Protein AF-0000000086526490 (afdb_homodimer)

Solvent-accessible surface area (backbone atoms only — not comparable to full-atom values): 8678 Å² total; per-residue (Å²): 83,34,38,36,39,26,50,79,58,31,48,49,26,51,50,31,52,61,62,44,49,62,56,30,59,74,70,69,45,55,75,44,79,39,58,28,85,81,34,71,70,45,33,72,71,44,60,85,50,42,18,34,35,24,52,69,86,40,79,60,43,51,50,51,75,46,65,69,55,48,50,50,52,52,54,52,56,73,71,100,84,34,39,37,39,27,50,80,57,29,48,49,25,52,51,31,52,60,63,43,49,61,57,29,60,75,70,70,44,55,74,44,80,41,57,28,84,80,34,72,70,45,32,74,70,44,60,84,48,42,19,34,34,24,53,69,85,40,79,64,42,50,49,52,75,46,64,68,55,49,50,50,52,49,53,51,55,72,70,103

Structure (mmCIF, N/CA/C/O backbone):
data_AF-0000000086526490-model_v1
#
loop_
_entity.id
_entity.type
_entity.pdbx_description
1 polymer 'Glutaredoxin family protein'
#
loop_
_atom_site.group_PDB
_atom_site.id
_atom_site.type_symbol
_atom_site.label_atom_id
_atom_site.label_alt_id
_atom_site.label_comp_id
_atom_site.label_asym_id
_atom_site.label_entity_id
_atom_site.label_seq_id
_atom_site.pdbx_PDB_ins_code
_atom_site.Cartn_x
_atom_site.Cartn_y
_atom_site.Cartn_z
_atom_site.occupancy
_atom_site.B_iso_or_equiv
_atom_site.auth_seq_id
_atom_site.auth_comp_id
_atom_site.auth_asym_id
_atom_site.auth_atom_id
_atom_site.pdbx_PDB_model_num
ATOM 1 N N . MET A 1 1 ? -4.164 -23.688 -7.453 1 97.44 1 MET A N 1
ATOM 2 C CA . MET A 1 1 ? -4.758 -22.438 -7.922 1 97.44 1 MET A CA 1
ATOM 3 C C . MET A 1 1 ? -4.184 -21.25 -7.168 1 97.44 1 MET A C 1
ATOM 5 O O . MET A 1 1 ? -3.848 -21.359 -5.984 1 97.44 1 MET A O 1
ATOM 9 N N . PHE A 1 2 ? -4.102 -20.156 -7.863 1 98.81 2 PHE A N 1
ATOM 10 C CA . PHE A 1 2 ? -3.74 -18.906 -7.191 1 98.81 2 PHE A CA 1
ATOM 11 C C . PHE A 1 2 ? -4.977 -18.219 -6.633 1 98.81 2 PHE A C 1
ATOM 13 O O . PHE A 1 2 ? -6.031 -18.203 -7.277 1 98.81 2 PHE A O 1
ATOM 20 N N . THR A 1 3 ? -4.863 -17.656 -5.477 1 98.94 3 THR A N 1
ATOM 21 C CA . THR A 1 3 ? -5.773 -16.641 -4.953 1 98.94 3 THR A CA 1
ATOM 22 C C . THR A 1 3 ? -5.047 -15.32 -4.73 1 98.94 3 THR A C 1
ATOM 24 O O . THR A 1 3 ? -4.02 -15.281 -4.051 1 98.94 3 THR A O 1
ATOM 27 N N . LEU A 1 4 ? -5.484 -14.352 -5.414 1 98.88 4 LEU A N 1
ATOM 28 C CA . LEU A 1 4 ? -4.949 -13.008 -5.23 1 98.88 4 LEU A CA 1
ATOM 29 C C . LEU A 1 4 ? -5.949 -12.117 -4.504 1 98.88 4 LEU A C 1
ATOM 31 O O . LEU A 1 4 ? -6.984 -11.75 -5.066 1 98.88 4 LEU A O 1
ATOM 35 N N . TYR A 1 5 ? -5.695 -11.82 -3.25 1 98.88 5 TYR A N 1
ATOM 36 C CA . TYR A 1 5 ? -6.488 -10.852 -2.496 1 98.88 5 TYR A CA 1
ATOM 37 C C . TYR A 1 5 ? -6.047 -9.43 -2.803 1 98.88 5 TYR A C 1
ATOM 39 O O . TYR A 1 5 ? -4.867 -9.094 -2.672 1 98.88 5 TYR A O 1
ATOM 47 N N . GLY A 1 6 ? -6.898 -8.672 -3.264 1 98.38 6 GLY A N 1
ATOM 48 C CA . GLY A 1 6 ? -6.664 -7.27 -3.566 1 98.38 6 GLY A CA 1
ATOM 49 C C . GLY A 1 6 ? -7.887 -6.398 -3.354 1 98.38 6 GLY A C 1
ATOM 50 O O . GLY A 1 6 ? -8.828 -6.801 -2.668 1 98.38 6 GLY A O 1
ATOM 51 N N . ARG A 1 7 ? -7.793 -5.133 -3.818 1 96.19 7 ARG A N 1
ATOM 52 C CA . ARG A 1 7 ? -8.922 -4.211 -3.828 1 96.19 7 ARG A CA 1
ATOM 53 C C . ARG A 1 7 ? -8.852 -3.273 -5.031 1 96.19 7 ARG A C 1
ATOM 55 O O . ARG A 1 7 ? -7.867 -3.27 -5.766 1 96.19 7 ARG A O 1
ATOM 62 N N . GLY A 1 8 ? -9.984 -2.68 -5.207 1 92.31 8 GLY A N 1
ATOM 63 C CA . GLY A 1 8 ? -9.992 -1.67 -6.254 1 92.31 8 GLY A CA 1
ATOM 64 C C . GLY A 1 8 ? -9.195 -0.431 -5.891 1 92.31 8 GLY A C 1
ATOM 65 O O . GLY A 1 8 ? -8.883 -0.208 -4.719 1 92.31 8 GLY A O 1
ATOM 66 N N . TRP A 1 9 ? -8.805 0.318 -6.934 1 89.44 9 TRP A N 1
ATOM 67 C CA . TRP A 1 9 ? -8.141 1.598 -6.715 1 89.44 9 TRP A CA 1
ATOM 68 C C . TRP A 1 9 ? -6.859 1.414 -5.902 1 89.44 9 TRP A C 1
ATOM 70 O O . TRP A 1 9 ? -6.633 2.125 -4.918 1 89.44 9 TRP A O 1
ATOM 80 N N . CYS A 1 10 ? -6.223 0.381 -6.07 1 96.31 10 CYS A N 1
ATOM 81 C CA . CYS A 1 10 ? -4.949 0.045 -5.445 1 96.31 10 CYS A CA 1
ATOM 82 C C . CYS A 1 10 ? -3.898 -0.302 -6.492 1 96.31 10 CYS A C 1
ATOM 84 O O . CYS A 1 10 ? -3.951 -1.373 -7.102 1 96.31 10 CYS A O 1
ATOM 86 N N . HIS A 1 11 ? -2.938 0.456 -6.652 1 93.62 11 HIS A N 1
ATOM 87 C CA . HIS A 1 11 ? -1.961 0.311 -7.727 1 93.62 11 HIS A CA 1
ATOM 88 C C . HIS A 1 11 ? -1.095 -0.927 -7.523 1 93.62 11 HIS A C 1
ATOM 90 O O . HIS A 1 11 ? -0.776 -1.633 -8.484 1 93.62 11 HIS A O 1
ATOM 96 N N . LEU A 1 12 ? -0.751 -1.173 -6.301 1 96.25 12 LEU A N 1
ATOM 97 C CA . LEU A 1 12 ? 0.052 -2.359 -6.023 1 96.25 12 LEU A CA 1
ATOM 98 C C . LEU A 1 12 ? -0.713 -3.629 -6.379 1 96.25 12 LEU A C 1
ATOM 100 O O . LEU A 1 12 ? -0.129 -4.59 -6.887 1 96.25 12 LEU A O 1
ATOM 104 N N . CYS A 1 13 ? -1.982 -3.582 -6.082 1 97.94 13 CYS A N 1
ATOM 105 C CA . CYS A 1 13 ? -2.82 -4.723 -6.43 1 97.94 13 CYS A CA 1
ATOM 106 C C . CYS A 1 13 ? -2.885 -4.914 -7.941 1 97.94 13 CYS A C 1
ATOM 108 O O . CYS A 1 13 ? -2.764 -6.035 -8.438 1 97.94 13 CYS A O 1
ATOM 110 N N . ASP A 1 14 ? -3.053 -3.91 -8.664 1 96.75 14 ASP A N 1
ATOM 111 C CA . ASP A 1 14 ? -3.059 -3.98 -10.125 1 96.75 14 ASP A CA 1
ATOM 112 C C . ASP A 1 14 ? -1.707 -4.449 -10.656 1 96.75 14 ASP A C 1
ATOM 114 O O . ASP A 1 14 ? -1.646 -5.273 -11.57 1 96.75 14 ASP A O 1
ATOM 118 N N . ASP A 1 15 ? -0.705 -3.916 -10.094 1 96.69 15 ASP A N 1
ATOM 119 C CA . ASP A 1 15 ? 0.639 -4.301 -10.516 1 96.69 15 ASP A CA 1
ATOM 120 C C . ASP A 1 15 ? 0.86 -5.801 -10.344 1 96.69 15 ASP A C 1
ATOM 122 O O . ASP A 1 15 ? 1.397 -6.461 -11.234 1 96.69 15 ASP A O 1
ATOM 126 N N . MET A 1 16 ? 0.44 -6.293 -9.211 1 98.44 16 MET A N 1
ATOM 127 C CA . MET A 1 16 ? 0.651 -7.715 -8.961 1 98.44 16 MET A CA 1
ATOM 128 C C . MET A 1 16 ? -0.21 -8.57 -9.891 1 98.44 16 MET A C 1
ATOM 130 O O . MET A 1 16 ? 0.244 -9.594 -10.391 1 98.44 16 MET A O 1
ATOM 134 N N . ARG A 1 17 ? -1.435 -8.164 -10.039 1 98.44 17 ARG A N 1
ATOM 135 C CA . ARG A 1 17 ? -2.305 -8.875 -10.969 1 98.44 17 ARG A CA 1
ATOM 136 C C . ARG A 1 17 ? -1.661 -8.977 -12.352 1 98.44 17 ARG A C 1
ATOM 138 O O . ARG A 1 17 ? -1.626 -10.055 -12.945 1 98.44 17 ARG A O 1
ATOM 145 N N . ASP A 1 18 ? -1.147 -7.93 -12.805 1 98.38 18 ASP A N 1
ATOM 146 C CA . ASP A 1 18 ? -0.542 -7.875 -14.133 1 98.38 18 ASP A CA 1
ATOM 147 C C . ASP A 1 18 ? 0.712 -8.742 -14.195 1 98.38 18 ASP A C 1
ATOM 149 O O . ASP A 1 18 ? 0.959 -9.414 -15.203 1 98.38 18 ASP A O 1
ATOM 153 N N . ALA A 1 19 ? 1.509 -8.68 -13.172 1 98.75 19 ALA A N 1
ATOM 154 C CA . ALA A 1 19 ? 2.748 -9.445 -13.125 1 98.75 19 ALA A CA 1
ATOM 155 C C . ALA A 1 19 ? 2.459 -10.945 -13.047 1 98.75 19 ALA A C 1
ATOM 157 O O . ALA A 1 19 ? 3.213 -11.758 -13.586 1 98.75 19 ALA A O 1
ATOM 158 N N . LEU A 1 20 ? 1.404 -11.266 -12.359 1 98.81 20 LEU A N 1
ATOM 159 C CA . LEU A 1 20 ? 1.049 -12.664 -12.117 1 98.81 20 LEU A CA 1
ATOM 160 C C . LEU A 1 20 ? 0.513 -13.312 -13.391 1 98.81 20 LEU A C 1
ATOM 162 O O . LEU A 1 20 ? 0.719 -14.508 -13.617 1 98.81 20 LEU A O 1
ATOM 166 N N . ALA A 1 21 ? -0.163 -12.602 -14.234 1 98.69 21 ALA A N 1
ATOM 167 C CA . ALA A 1 21 ? -0.932 -13.109 -15.367 1 98.69 21 ALA A CA 1
ATOM 168 C C . ALA A 1 21 ? -0.055 -13.938 -16.297 1 98.69 21 ALA A C 1
ATOM 170 O O . ALA A 1 21 ? -0.374 -15.094 -16.594 1 98.69 21 ALA A O 1
ATOM 171 N N . PRO A 1 22 ? 1.095 -13.43 -16.719 1 98.44 22 PRO A N 1
ATOM 172 C CA . PRO A 1 22 ? 1.91 -14.227 -17.641 1 98.44 22 PRO A CA 1
ATOM 173 C C . PRO A 1 22 ? 2.492 -15.477 -16.984 1 98.44 22 PRO A C 1
ATOM 175 O O . PRO A 1 22 ? 2.66 -16.5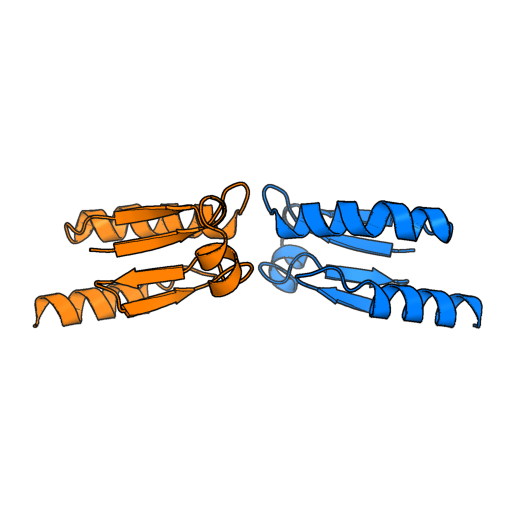 -17.641 1 98.44 22 PRO A O 1
ATOM 178 N N . VAL A 1 23 ? 2.865 -15.43 -15.695 1 98.56 23 VAL A N 1
ATOM 179 C CA . VAL A 1 23 ? 3.42 -16.578 -14.969 1 98.56 23 VAL A CA 1
ATOM 180 C C . VAL A 1 23 ? 2.354 -17.656 -14.82 1 98.56 23 VAL A C 1
ATOM 182 O O . VAL A 1 23 ? 2.617 -18.828 -15.062 1 98.56 23 VAL A O 1
ATOM 185 N N . ALA A 1 24 ? 1.141 -17.234 -14.422 1 98.5 24 ALA A N 1
ATOM 186 C CA . ALA A 1 24 ? 0.027 -18.172 -14.289 1 98.5 24 ALA A CA 1
ATOM 187 C C . ALA A 1 24 ? -0.265 -18.875 -15.617 1 98.5 24 ALA A C 1
ATOM 189 O O . ALA A 1 24 ? -0.509 -20.078 -15.648 1 98.5 24 ALA A O 1
ATOM 190 N N . ALA A 1 25 ? -0.214 -18.156 -16.6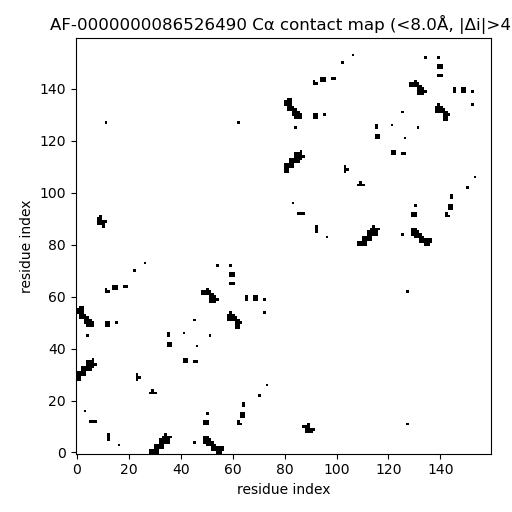88 1 98.12 25 ALA A N 1
ATOM 191 C CA . ALA A 1 25 ? -0.451 -18.703 -18.016 1 98.12 25 ALA A CA 1
ATOM 192 C C . ALA A 1 25 ? 0.635 -19.703 -18.391 1 98.12 25 ALA A C 1
ATOM 194 O O . ALA A 1 25 ? 0.339 -20.781 -18.922 1 98.12 25 ALA A O 1
ATOM 195 N N . GLU A 1 26 ? 1.833 -19.297 -18.109 1 97.38 26 GLU A N 1
ATOM 196 C CA . GLU A 1 26 ? 2.98 -20.141 -18.438 1 97.38 26 GLU A CA 1
ATOM 197 C C . GLU A 1 26 ? 2.867 -21.5 -17.766 1 97.38 26 GLU A C 1
ATOM 199 O O . GLU A 1 26 ? 3.186 -22.531 -18.375 1 97.38 26 GLU A O 1
ATOM 204 N N . PHE A 1 27 ? 2.334 -21.531 -16.562 1 97.38 27 PHE A N 1
ATOM 205 C CA . PHE A 1 27 ? 2.312 -22.766 -15.797 1 97.38 27 PHE A CA 1
ATOM 206 C C . PHE A 1 27 ? 0.926 -23.391 -15.82 1 97.38 27 PHE A C 1
ATOM 208 O O . PHE A 1 27 ? 0.713 -24.469 -15.242 1 97.38 27 PHE A O 1
ATOM 215 N N . GLY A 1 28 ? 0.004 -22.719 -16.438 1 97.44 28 GLY A N 1
ATOM 216 C CA . GLY A 1 28 ? -1.342 -23.25 -16.562 1 97.44 28 GLY A CA 1
ATOM 217 C C . GLY A 1 28 ? -2.1 -23.281 -15.25 1 97.44 28 GLY A C 1
ATOM 218 O O . GLY A 1 28 ? -2.848 -24.219 -14.969 1 97.44 28 GLY A O 1
ATOM 219 N N . VAL A 1 29 ? -1.864 -22.344 -14.445 1 98.19 29 VAL A N 1
ATOM 220 C CA . VAL A 1 29 ? -2.521 -22.281 -13.148 1 98.19 29 VAL A CA 1
ATOM 221 C C . VAL A 1 29 ? -3.594 -21.188 -13.164 1 98.19 29 VAL A C 1
ATOM 223 O O . VAL A 1 29 ? -3.346 -20.062 -13.617 1 98.19 29 VAL A O 1
ATOM 226 N N . ALA A 1 30 ? -4.789 -21.516 -12.719 1 98.38 30 ALA A N 1
ATOM 227 C CA . ALA A 1 30 ? -5.875 -20.547 -12.648 1 98.38 30 ALA A CA 1
ATOM 228 C C . ALA A 1 30 ? -5.617 -19.516 -11.562 1 98.38 30 ALA A C 1
ATOM 230 O O . ALA A 1 30 ? -4.934 -19.797 -10.57 1 98.38 30 ALA A O 1
ATOM 231 N N . VAL A 1 31 ? -6.172 -18.344 -11.773 1 98.75 31 VAL A N 1
ATOM 232 C CA . VAL A 1 31 ? -6.07 -17.266 -10.805 1 98.75 31 VAL A CA 1
ATOM 233 C C . VAL A 1 31 ? -7.465 -16.844 -10.359 1 98.75 31 VAL A C 1
ATOM 235 O O . VAL A 1 31 ? -8.32 -16.531 -11.188 1 98.75 31 VAL A O 1
ATOM 238 N N . ASP A 1 32 ? -7.711 -16.828 -9.102 1 98.69 32 ASP A N 1
ATOM 239 C CA . ASP A 1 32 ? -8.922 -16.281 -8.508 1 98.69 32 ASP A CA 1
ATOM 240 C C . ASP A 1 32 ? -8.625 -14.938 -7.824 1 98.69 32 ASP A C 1
ATOM 242 O O . ASP A 1 32 ? -7.891 -14.891 -6.836 1 98.69 32 ASP A O 1
ATOM 246 N N . TYR A 1 33 ? -9.188 -13.883 -8.398 1 98.44 33 TYR A N 1
ATOM 247 C CA . TYR A 1 33 ? -9.055 -12.57 -7.773 1 98.44 33 TYR A CA 1
ATOM 248 C C . TYR A 1 33 ? -10.188 -12.312 -6.789 1 98.44 33 TYR A C 1
ATOM 250 O O . TYR A 1 33 ? -11.359 -12.461 -7.129 1 98.44 33 TYR A O 1
ATOM 258 N N . VAL A 1 34 ? -9.836 -11.898 -5.617 1 98.62 34 VAL A N 1
ATOM 259 C CA . VAL A 1 34 ? -10.812 -11.648 -4.562 1 98.62 34 VAL A CA 1
ATOM 260 C C . VAL A 1 34 ? -10.703 -10.203 -4.09 1 98.62 34 VAL A C 1
ATOM 262 O O . VAL A 1 34 ? -9.648 -9.781 -3.607 1 98.62 34 VAL A O 1
ATOM 265 N N . ASP A 1 35 ? -11.812 -9.523 -4.25 1 98.56 35 ASP A N 1
ATOM 266 C CA . ASP A 1 35 ? -11.898 -8.172 -3.699 1 98.56 35 ASP A CA 1
ATOM 267 C C . ASP A 1 35 ? -12.211 -8.211 -2.205 1 98.56 35 ASP A C 1
ATOM 269 O O . ASP A 1 35 ? -13.32 -8.57 -1.804 1 98.56 35 ASP A O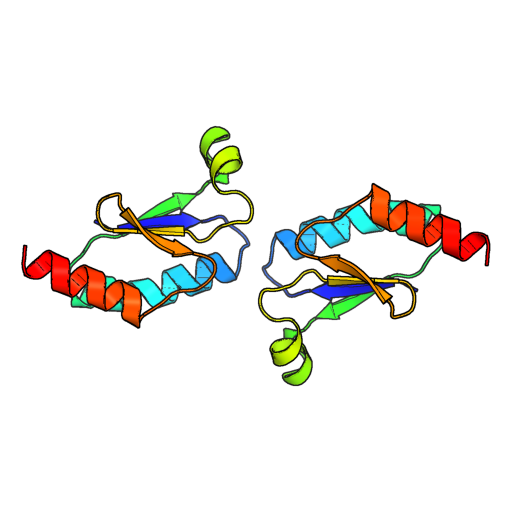 1
ATOM 273 N N . ILE A 1 36 ? -11.266 -7.684 -1.45 1 98.38 36 ILE A N 1
ATOM 274 C CA . ILE A 1 36 ? -11.445 -7.84 -0.01 1 98.38 36 ILE A CA 1
ATOM 275 C C . ILE A 1 36 ? -12.539 -6.902 0.479 1 98.38 36 ILE A C 1
ATOM 277 O O . ILE A 1 36 ? -13.125 -7.121 1.542 1 98.38 36 ILE A O 1
ATOM 281 N N . ASP A 1 37 ? -12.883 -5.922 -0.238 1 97.31 37 ASP A N 1
ATOM 282 C CA . ASP A 1 37 ? -13.875 -4.945 0.208 1 97.31 37 ASP A CA 1
ATOM 283 C C . ASP A 1 37 ? -15.281 -5.535 0.167 1 97.31 37 ASP A C 1
ATOM 285 O O . ASP A 1 37 ? -16.219 -4.961 0.729 1 97.31 37 ASP A O 1
ATOM 289 N N . ALA A 1 38 ? -15.383 -6.68 -0.463 1 97.62 38 ALA A N 1
ATOM 290 C CA . ALA A 1 38 ? -16.688 -7.332 -0.567 1 97.62 38 ALA A CA 1
ATOM 291 C C . ALA A 1 38 ? -17 -8.117 0.702 1 97.62 38 ALA A C 1
ATOM 293 O O . ALA A 1 38 ? -18.109 -8.633 0.853 1 97.62 38 ALA A O 1
ATOM 294 N N . ASP A 1 39 ? -16.094 -8.219 1.584 1 97.94 39 ASP A N 1
ATOM 295 C CA . ASP A 1 39 ? -16.234 -9.016 2.797 1 97.94 39 ASP A CA 1
ATOM 296 C C . ASP A 1 39 ? -15.508 -8.375 3.973 1 97.94 39 ASP A C 1
ATOM 298 O O . ASP A 1 39 ? -14.273 -8.32 3.99 1 97.94 39 ASP A O 1
ATOM 302 N N . GLU A 1 40 ? -16.25 -8.016 5.027 1 97.75 40 GLU A N 1
ATOM 303 C CA . GLU A 1 40 ? -15.688 -7.332 6.188 1 97.75 40 GLU A CA 1
ATOM 304 C C . GLU A 1 40 ? -14.617 -8.188 6.867 1 97.75 40 GLU A C 1
ATOM 306 O O . GLU A 1 40 ? -13.648 -7.664 7.406 1 97.75 40 GLU A O 1
ATOM 311 N N . ALA A 1 41 ? -14.773 -9.453 6.871 1 98.38 41 ALA A N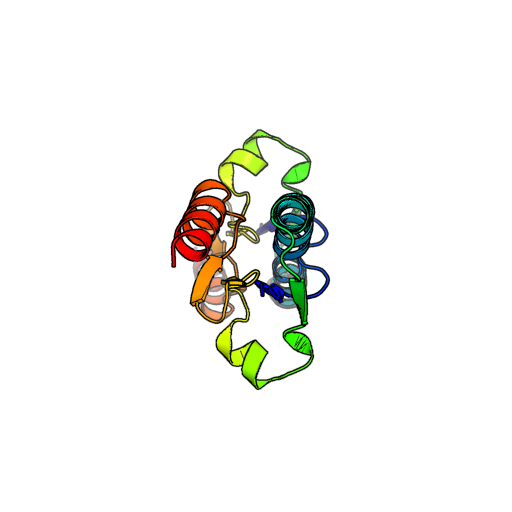 1
ATOM 312 C CA . ALA A 1 41 ? -13.797 -10.352 7.48 1 98.38 41 ALA A CA 1
ATOM 313 C C . ALA A 1 41 ? -12.469 -10.328 6.723 1 98.38 41 ALA A C 1
ATOM 315 O O . ALA A 1 41 ? -11.398 -10.422 7.324 1 98.38 41 ALA A O 1
ATOM 316 N N . LEU A 1 42 ? -12.555 -10.234 5.402 1 98.25 42 LEU A N 1
ATOM 317 C CA . LEU A 1 42 ? -11.344 -10.141 4.594 1 98.25 42 LEU A CA 1
ATOM 318 C C . LEU A 1 42 ? -10.648 -8.797 4.793 1 98.25 42 LEU A C 1
ATOM 320 O O . LEU A 1 42 ? -9.422 -8.727 4.82 1 98.25 42 LEU A O 1
ATOM 324 N N . VAL A 1 43 ? -11.492 -7.754 4.902 1 97.12 43 VAL A N 1
ATOM 325 C CA . VAL A 1 43 ? -10.938 -6.441 5.203 1 97.12 43 VAL A CA 1
ATOM 326 C C . VAL A 1 43 ? -10.172 -6.492 6.527 1 97.12 43 VAL A C 1
ATOM 328 O O . VAL A 1 43 ? -9.039 -6.023 6.613 1 97.12 43 VAL A O 1
ATOM 331 N N . ALA A 1 44 ? -10.75 -7.051 7.535 1 97.44 44 ALA A N 1
ATOM 332 C CA . ALA A 1 44 ? -10.125 -7.164 8.844 1 97.44 44 ALA A CA 1
ATOM 333 C C . ALA A 1 44 ? -8.828 -7.965 8.766 1 97.44 44 ALA A C 1
ATOM 335 O O . ALA A 1 44 ? -7.859 -7.66 9.469 1 97.44 44 ALA A O 1
ATOM 336 N N . ARG A 1 45 ? -8.797 -8.914 7.91 1 97.44 45 ARG A N 1
ATOM 337 C CA . ARG A 1 45 ? -7.668 -9.836 7.828 1 97.44 45 ARG A CA 1
ATOM 338 C C . ARG A 1 45 ? -6.512 -9.227 7.047 1 97.44 45 ARG A C 1
ATOM 340 O O . ARG A 1 45 ? -5.352 -9.344 7.449 1 97.44 45 ARG A O 1
ATOM 347 N N . TYR A 1 46 ? -6.785 -8.539 5.887 1 97.5 46 TYR A N 1
ATOM 348 C CA . TYR A 1 46 ? -5.703 -8.18 4.98 1 97.5 46 TYR A CA 1
ATOM 349 C C . TYR A 1 46 ? -5.488 -6.672 4.957 1 97.5 46 TYR A C 1
ATOM 351 O O . TYR A 1 46 ? -4.352 -6.199 5.023 1 97.5 46 TYR A O 1
ATOM 359 N N . ASP A 1 47 ? -6.617 -5.867 4.754 1 93.38 47 ASP A N 1
ATOM 360 C CA . ASP A 1 47 ? -6.648 -4.41 4.75 1 93.38 47 ASP A CA 1
ATOM 361 C C . ASP A 1 47 ? -5.445 -3.834 4.004 1 93.38 47 ASP A C 1
ATOM 363 O O . ASP A 1 47 ? -5.375 -3.91 2.777 1 93.38 47 ASP A O 1
ATOM 367 N N . GLU A 1 48 ? -4.422 -3.342 4.645 1 91.44 48 GLU A N 1
ATOM 368 C CA . GLU A 1 48 ? -3.326 -2.615 4.008 1 91.44 48 GLU A CA 1
ATOM 369 C C . GLU A 1 48 ? -2.256 -3.57 3.488 1 91.44 48 GLU A C 1
ATOM 371 O O . GLU A 1 48 ? -1.364 -3.166 2.74 1 91.44 48 GLU A O 1
ATOM 376 N N . ASP A 1 49 ? -2.488 -4.816 3.818 1 95.19 49 ASP A N 1
ATOM 377 C CA . ASP A 1 49 ? -1.462 -5.789 3.453 1 95.19 49 ASP A CA 1
ATOM 378 C C . ASP A 1 49 ? -1.584 -6.191 1.985 1 95.19 49 ASP A C 1
ATOM 380 O O . ASP A 1 49 ? -0.688 -6.836 1.437 1 95.19 49 ASP A O 1
ATOM 384 N N . VAL A 1 50 ? -2.674 -5.812 1.385 1 97.06 50 VAL A N 1
ATOM 385 C CA . VAL A 1 50 ? -2.877 -6.215 -0.003 1 97.06 50 VAL A CA 1
ATOM 386 C C . VAL A 1 50 ? -1.86 -5.508 -0.899 1 97.06 50 VAL A C 1
ATOM 388 O O . VAL A 1 50 ? -1.378 -4.422 -0.567 1 97.06 50 VAL A O 1
ATOM 391 N N . PRO A 1 51 ? -1.627 -6.152 -2.029 1 98.31 51 PRO A N 1
ATOM 392 C CA . PRO A 1 51 ? -2.096 -7.457 -2.5 1 98.31 51 PRO A CA 1
ATOM 393 C C . PRO A 1 51 ? -1.438 -8.625 -1.762 1 98.31 51 PRO A C 1
ATOM 395 O O . PRO A 1 51 ? -0.284 -8.516 -1.34 1 98.31 51 PRO A O 1
ATOM 398 N N . VAL A 1 52 ? -2.15 -9.742 -1.584 1 98.88 52 VAL A N 1
ATOM 399 C CA . VAL A 1 52 ? -1.656 -10.984 -1.012 1 98.88 52 VAL A CA 1
ATOM 400 C C . VAL A 1 52 ? -1.88 -12.133 -1.998 1 98.88 52 VAL A C 1
ATOM 402 O O . VAL A 1 52 ? -2.992 -12.32 -2.496 1 98.88 52 VAL A O 1
ATOM 405 N N . LEU A 1 53 ? -0.869 -12.844 -2.283 1 98.94 53 LEU A N 1
ATOM 406 C CA . LEU A 1 53 ? -0.945 -13.93 -3.25 1 98.94 53 LEU A CA 1
ATOM 407 C C . LEU A 1 53 ? -0.762 -15.281 -2.566 1 98.94 53 LEU A C 1
ATOM 409 O O . LEU A 1 53 ? 0.219 -15.484 -1.848 1 98.94 53 LEU A O 1
ATOM 413 N N . LEU A 1 54 ? -1.646 -16.141 -2.758 1 98.88 54 LEU A N 1
ATOM 414 C CA . LEU A 1 54 ? -1.554 -17.516 -2.291 1 98.88 54 LEU A CA 1
ATOM 415 C C . LEU A 1 54 ? -1.435 -18.484 -3.467 1 98.88 54 LEU A C 1
ATOM 417 O O . LEU A 1 54 ? -1.972 -18.219 -4.547 1 98.88 54 LEU A O 1
ATOM 421 N N . LEU A 1 55 ? -0.75 -19.531 -3.273 1 98.81 55 LEU A N 1
ATOM 422 C CA . LEU A 1 55 ? -0.762 -20.703 -4.137 1 98.81 55 LEU A CA 1
ATOM 423 C C . LEU A 1 55 ? -1.266 -21.938 -3.377 1 98.81 55 LEU A C 1
ATOM 425 O O . LEU A 1 55 ? -0.655 -22.344 -2.391 1 98.81 55 LEU A O 1
ATOM 429 N N . ASP A 1 56 ? -2.42 -22.375 -3.754 1 98.19 56 ASP A N 1
ATOM 430 C CA . ASP A 1 56 ? -3.049 -23.531 -3.1 1 98.19 56 ASP A CA 1
ATOM 431 C C . ASP A 1 56 ? -3.221 -23.281 -1.604 1 98.19 56 ASP A C 1
ATOM 433 O O . ASP A 1 56 ? -2.902 -24.141 -0.784 1 98.19 56 ASP A O 1
ATOM 437 N N . GLY A 1 57 ? -3.578 -22.141 -1.297 1 98.19 57 GLY A N 1
ATOM 438 C CA . GLY A 1 57 ? -3.947 -21.812 0.071 1 98.19 57 GLY A CA 1
ATOM 439 C C . GLY A 1 57 ? -2.781 -21.297 0.899 1 98.19 57 GLY A C 1
ATOM 440 O O . GLY A 1 57 ? -2.973 -20.797 2.01 1 98.19 57 GLY A O 1
ATOM 441 N N . ALA A 1 58 ? -1.494 -21.375 0.375 1 98.06 58 ALA A N 1
ATOM 442 C CA . ALA A 1 58 ? -0.305 -20.906 1.089 1 98.06 58 ALA A CA 1
ATOM 443 C C . ALA A 1 58 ? 0.177 -19.562 0.546 1 98.06 58 ALA A C 1
ATOM 445 O O . ALA A 1 58 ? 0.323 -19.406 -0.667 1 98.06 58 ALA A O 1
ATOM 446 N N . GLU A 1 59 ? 0.421 -18.672 1.447 1 98.75 59 GLU A N 1
ATOM 447 C CA . GLU A 1 59 ? 0.904 -17.359 1.022 1 98.75 59 GLU A CA 1
ATOM 448 C C . GLU A 1 59 ? 2.283 -17.469 0.376 1 98.75 59 GLU A C 1
ATOM 450 O O . GLU A 1 59 ? 3.172 -18.141 0.903 1 98.75 59 GLU A O 1
ATOM 455 N N . VAL A 1 60 ? 2.428 -16.734 -0.756 1 98.75 60 VAL A N 1
ATOM 456 C CA . VAL A 1 60 ? 3.695 -16.766 -1.479 1 98.75 60 VAL A CA 1
ATOM 457 C C . VAL A 1 60 ? 4.375 -15.406 -1.397 1 98.75 60 VAL A C 1
ATOM 459 O O . VAL A 1 60 ? 5.598 -15.32 -1.237 1 98.75 60 VAL A O 1
ATOM 462 N N . CYS A 1 61 ? 3.625 -14.32 -1.561 1 98.56 61 CYS A N 1
ATOM 463 C CA . CYS A 1 61 ? 4.156 -12.969 -1.413 1 98.56 61 CYS A CA 1
ATOM 464 C C . CYS A 1 61 ? 3.039 -11.977 -1.11 1 98.56 61 CYS A C 1
ATOM 466 O O . CYS A 1 61 ? 1.858 -12.305 -1.227 1 98.56 61 CYS A O 1
ATOM 468 N N . ARG A 1 62 ? 3.383 -10.797 -0.686 1 97.62 62 ARG A N 1
ATOM 469 C CA . ARG A 1 62 ? 2.469 -9.695 -0.392 1 97.62 62 ARG A CA 1
ATOM 470 C C . ARG A 1 62 ? 3.117 -8.352 -0.688 1 97.62 62 ARG A C 1
ATOM 472 O O . ARG A 1 62 ? 4.344 -8.25 -0.786 1 97.62 62 ARG A O 1
ATOM 479 N N . HIS A 1 63 ? 2.326 -7.27 -0.94 1 96 63 HIS A N 1
ATOM 480 C CA . HIS A 1 63 ? 2.691 -5.898 -1.282 1 96 63 HIS A CA 1
ATOM 481 C C . HIS A 1 63 ? 3.27 -5.816 -2.691 1 96 63 HIS A C 1
ATOM 483 O O . HIS A 1 63 ? 2.785 -5.047 -3.521 1 96 63 HIS A O 1
ATOM 489 N N . ARG A 1 64 ? 4.242 -6.699 -2.939 1 96.62 64 ARG A N 1
ATOM 490 C CA . ARG A 1 64 ? 4.887 -6.723 -4.25 1 96.62 64 ARG A CA 1
ATOM 491 C C . ARG A 1 64 ? 5.023 -8.148 -4.77 1 96.62 64 ARG A C 1
ATOM 493 O O . ARG A 1 64 ? 5.297 -9.07 -3.996 1 96.62 64 ARG A O 1
ATOM 500 N N . PHE A 1 65 ? 4.836 -8.258 -6.105 1 98.38 65 PHE A N 1
ATOM 501 C CA . PHE A 1 65 ? 5.023 -9.547 -6.758 1 98.38 65 PHE A CA 1
ATOM 502 C C . PHE A 1 65 ? 6.477 -10 -6.656 1 98.38 65 PHE A C 1
ATOM 504 O O . PHE A 1 65 ? 7.391 -9.258 -7.035 1 98.38 65 PHE A O 1
ATOM 511 N N . ASP A 1 66 ? 6.66 -11.172 -6.09 1 98.62 66 ASP A N 1
ATOM 512 C CA . ASP A 1 66 ? 7.988 -11.773 -6 1 98.62 66 ASP A CA 1
ATOM 513 C C . ASP A 1 66 ? 8.141 -12.914 -7 1 98.62 66 ASP A C 1
ATOM 515 O O . ASP A 1 66 ? 7.867 -14.078 -6.676 1 98.62 66 ASP A O 1
ATOM 519 N N . ASP A 1 67 ? 8.672 -12.57 -8.078 1 98.38 67 ASP A N 1
ATOM 520 C CA . ASP A 1 67 ? 8.742 -13.523 -9.188 1 98.38 67 ASP A CA 1
ATOM 521 C C . ASP A 1 67 ? 9.508 -14.773 -8.789 1 98.38 67 ASP A C 1
ATOM 523 O O . ASP A 1 67 ? 9.062 -15.898 -9.047 1 98.38 67 ASP A O 1
ATOM 527 N N . ALA A 1 68 ? 10.648 -14.617 -8.18 1 98.25 68 ALA A N 1
ATOM 528 C CA . ALA A 1 68 ? 11.484 -15.75 -7.785 1 98.25 68 ALA A CA 1
ATOM 529 C C . ALA A 1 68 ? 10.742 -16.672 -6.824 1 98.25 68 ALA A C 1
ATOM 531 O O . ALA A 1 68 ? 10.727 -17.891 -7.004 1 98.25 68 ALA A O 1
ATOM 532 N N . ARG A 1 69 ? 10.133 -16.125 -5.801 1 98.44 69 ARG A N 1
ATOM 533 C CA . ARG A 1 69 ? 9.406 -16.906 -4.809 1 98.44 69 ARG A CA 1
ATOM 534 C C . ARG A 1 69 ? 8.234 -17.641 -5.445 1 98.44 69 ARG A C 1
ATOM 536 O O . ARG A 1 69 ? 7.977 -18.812 -5.125 1 98.44 69 ARG A O 1
ATOM 543 N N . VAL A 1 70 ? 7.531 -17 -6.34 1 98.69 70 VAL A N 1
ATOM 544 C CA . VAL A 1 70 ? 6.371 -17.578 -7 1 98.69 70 VAL A CA 1
ATOM 545 C C . VAL A 1 70 ? 6.809 -18.75 -7.879 1 98.69 70 VAL A C 1
ATOM 547 O O . VAL A 1 70 ? 6.234 -19.844 -7.809 1 98.69 70 VAL A O 1
ATOM 550 N N . ARG A 1 71 ? 7.867 -18.531 -8.594 1 97.94 71 ARG A N 1
ATOM 551 C CA . ARG A 1 71 ? 8.336 -19.578 -9.492 1 97.94 71 ARG A CA 1
ATOM 552 C C . ARG A 1 71 ? 8.906 -20.766 -8.703 1 97.94 71 ARG A C 1
ATOM 554 O O . ARG A 1 71 ? 8.719 -21.922 -9.086 1 97.94 71 ARG A O 1
ATOM 561 N N . ASP A 1 72 ? 9.523 -20.469 -7.637 1 97.94 72 ASP A N 1
ATOM 562 C CA . ASP A 1 72 ? 10 -21.547 -6.766 1 97.94 72 ASP A CA 1
ATOM 563 C C . ASP A 1 72 ? 8.844 -22.375 -6.23 1 97.94 72 ASP A C 1
ATOM 565 O O . ASP A 1 72 ? 8.914 -23.609 -6.211 1 97.94 72 ASP A O 1
ATOM 569 N N . ALA A 1 73 ? 7.836 -21.719 -5.793 1 98.12 73 ALA A N 1
ATOM 570 C CA . ALA A 1 73 ? 6.652 -22.406 -5.281 1 98.12 73 ALA A CA 1
ATOM 571 C C . ALA A 1 73 ? 6.012 -23.266 -6.367 1 98.12 73 ALA A C 1
ATOM 573 O O . ALA A 1 73 ? 5.578 -24.391 -6.098 1 98.12 73 ALA A O 1
ATOM 574 N N . LEU A 1 74 ? 5.965 -22.766 -7.566 1 97.81 74 LEU A N 1
ATOM 575 C CA . LEU A 1 74 ? 5.375 -23.5 -8.688 1 97.81 74 LEU A CA 1
ATOM 576 C C . LEU A 1 74 ? 6.211 -24.734 -9.031 1 97.81 74 LEU A C 1
ATOM 578 O O . LEU A 1 74 ? 5.66 -25.797 -9.32 1 97.81 74 LEU A O 1
ATOM 582 N N . THR A 1 75 ? 7.52 -24.484 -9 1 96.12 75 THR A N 1
ATOM 583 C CA . THR A 1 75 ? 8.422 -25.594 -9.297 1 96.12 75 THR A CA 1
ATOM 584 C C . THR A 1 75 ? 8.297 -26.688 -8.234 1 96.12 75 THR A C 1
ATOM 586 O O . THR A 1 75 ? 8.25 -27.875 -8.57 1 96.12 75 THR A O 1
ATOM 589 N N . ALA A 1 76 ? 8.211 -26.281 -7.012 1 95.5 76 ALA A N 1
ATOM 590 C CA . ALA A 1 76 ? 8.016 -27.234 -5.922 1 95.5 76 ALA A CA 1
ATOM 591 C C . ALA A 1 76 ? 6.684 -27.953 -6.055 1 95.5 76 ALA A C 1
ATOM 593 O O . ALA A 1 76 ? 6.586 -29.141 -5.754 1 95.5 76 ALA A O 1
ATOM 594 N N . ARG A 1 77 ? 5.715 -27.281 -6.492 1 90.56 77 ARG A N 1
ATOM 595 C CA . ARG A 1 77 ? 4.379 -27.844 -6.691 1 90.56 77 ARG A CA 1
ATOM 596 C C . ARG A 1 77 ? 4.391 -28.906 -7.781 1 90.56 77 ARG A C 1
ATOM 598 O O . ARG A 1 77 ? 3.721 -29.938 -7.652 1 90.56 77 ARG A O 1
ATOM 605 N N . ARG A 1 78 ? 5.137 -28.656 -8.797 1 87 78 ARG A N 1
ATOM 606 C CA . ARG A 1 78 ? 5.227 -29.594 -9.914 1 87 78 ARG A CA 1
ATOM 607 C C . ARG A 1 78 ? 5.953 -30.875 -9.492 1 87 78 ARG A C 1
ATOM 609 O O . ARG A 1 78 ? 5.652 -31.953 -9.992 1 87 78 ARG A O 1
ATOM 616 N N . ARG A 1 79 ? 6.777 -30.656 -8.508 1 86.88 79 ARG A N 1
ATOM 617 C CA . ARG A 1 79 ? 7.566 -31.797 -8.055 1 86.88 79 ARG A CA 1
ATOM 618 C C . ARG A 1 79 ? 6.766 -32.656 -7.086 1 86.88 79 ARG A C 1
ATOM 620 O O . ARG A 1 79 ? 7.082 -33.844 -6.891 1 86.88 79 ARG A O 1
ATOM 627 N N . ALA A 1 80 ? 5.871 -32.062 -6.504 1 83.38 80 ALA A N 1
ATOM 628 C CA . ALA A 1 80 ? 5.055 -32.781 -5.539 1 83.38 80 ALA A CA 1
ATOM 629 C C . ALA A 1 80 ? 3.951 -33.562 -6.234 1 83.38 80 ALA A C 1
ATOM 631 O O . ALA A 1 80 ? 3.639 -34.688 -5.836 1 83.38 80 ALA A O 1
ATOM 632 N N . MET B 1 1 ? 3.955 23.922 7.023 1 97.44 1 MET B N 1
ATOM 633 C CA . MET B 1 1 ? 3.176 23.391 5.91 1 97.44 1 MET B CA 1
ATOM 634 C C . MET B 1 1 ? 3.23 21.859 5.891 1 97.44 1 MET B C 1
ATOM 636 O O . MET B 1 1 ? 4.238 21.266 6.277 1 97.44 1 MET B O 1
ATOM 640 N N . PHE B 1 2 ? 2.162 21.281 5.426 1 98.81 2 PHE B N 1
ATOM 641 C CA . PHE B 1 2 ? 2.172 19.844 5.191 1 98.81 2 PHE B CA 1
ATOM 642 C C . PHE B 1 2 ? 2.684 19.531 3.791 1 98.81 2 PHE B C 1
ATOM 644 O O . PHE B 1 2 ? 2.363 20.234 2.834 1 98.81 2 PHE B O 1
ATOM 651 N N . THR B 1 3 ? 3.455 18.5 3.672 1 98.94 3 THR B N 1
ATOM 652 C CA . THR B 1 3 ? 3.729 17.828 2.412 1 98.94 3 THR B CA 1
ATOM 653 C C . THR B 1 3 ? 3.223 16.391 2.453 1 98.94 3 THR B C 1
ATOM 655 O O . THR B 1 3 ? 3.562 15.625 3.365 1 98.94 3 THR B O 1
ATOM 658 N N . LEU B 1 4 ? 2.322 16.109 1.594 1 98.88 4 LEU B N 1
ATOM 659 C CA . LEU B 1 4 ? 1.819 14.742 1.455 1 98.88 4 LEU B CA 1
ATOM 660 C C . LEU B 1 4 ? 2.344 14.102 0.176 1 98.88 4 LEU B C 1
ATOM 662 O O . LEU B 1 4 ? 1.945 14.484 -0.926 1 98.88 4 LEU B O 1
ATOM 666 N N . TYR B 1 5 ? 3.281 13.172 0.308 1 98.88 5 TYR B N 1
ATOM 667 C CA . TYR B 1 5 ? 3.748 12.375 -0.819 1 98.88 5 TYR B CA 1
ATOM 668 C C . TYR B 1 5 ? 2.797 11.211 -1.096 1 98.88 5 TYR B C 1
ATOM 670 O O . TYR B 1 5 ? 2.5 10.422 -0.2 1 98.88 5 TYR B O 1
ATOM 678 N N . GLY B 1 6 ? 2.283 11.18 -2.213 1 98.38 6 GLY B N 1
ATOM 679 C CA . GLY B 1 6 ? 1.395 10.117 -2.66 1 98.38 6 GLY B CA 1
ATOM 680 C C . GLY B 1 6 ? 1.529 9.805 -4.141 1 98.38 6 GLY B C 1
ATOM 681 O O . GLY B 1 6 ? 2.518 10.188 -4.77 1 98.38 6 GLY B O 1
ATOM 682 N N . ARG B 1 7 ? 0.577 8.969 -4.648 1 96.25 7 ARG B N 1
ATOM 683 C CA . ARG B 1 7 ? 0.478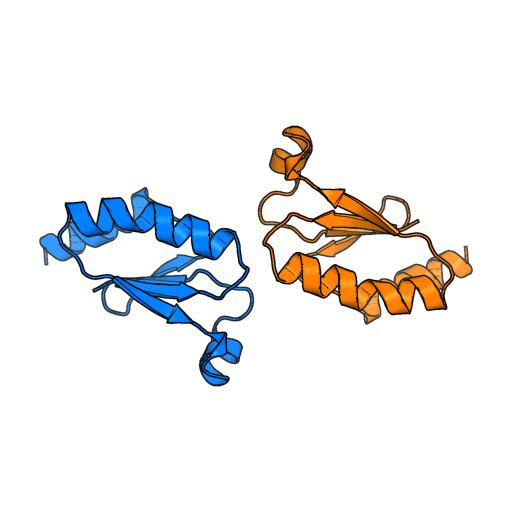 8.688 -6.074 1 96.25 7 ARG B CA 1
ATOM 684 C C . ARG B 1 7 ? -0.974 8.477 -6.492 1 96.25 7 ARG B C 1
ATOM 686 O O . ARG B 1 7 ? -1.867 8.422 -5.645 1 96.25 7 ARG B O 1
ATOM 693 N N . GLY B 1 8 ? -1.101 8.523 -7.781 1 92.25 8 GLY B N 1
ATOM 694 C CA . GLY B 1 8 ? -2.426 8.211 -8.289 1 92.25 8 GLY B CA 1
ATOM 695 C C . GLY B 1 8 ? -2.797 6.75 -8.133 1 92.25 8 GLY B C 1
ATOM 696 O O . GLY B 1 8 ? -1.927 5.902 -7.926 1 92.25 8 GLY B O 1
ATOM 697 N N . TRP B 1 9 ? -4.113 6.504 -8.156 1 89.56 9 TRP B N 1
ATOM 698 C CA . TRP B 1 9 ? -4.602 5.133 -8.148 1 89.56 9 TRP B CA 1
ATOM 699 C C . TRP B 1 9 ? -4.125 4.395 -6.902 1 89.56 9 TRP B C 1
ATOM 701 O O . TRP B 1 9 ? -3.623 3.27 -6.992 1 89.56 9 TRP B O 1
ATOM 711 N N . CYS B 1 10 ? -3.977 5.055 -5.871 1 96.25 10 CYS B N 1
ATOM 712 C CA . CYS B 1 10 ? -3.592 4.52 -4.57 1 96.25 10 CYS B CA 1
ATOM 713 C C . CYS B 1 10 ? -4.633 4.867 -3.512 1 96.25 10 CYS B C 1
ATOM 715 O O . CYS B 1 10 ? -4.727 6.016 -3.078 1 96.25 10 CYS B O 1
ATOM 717 N N . HIS B 1 11 ? -5.309 3.973 -3.012 1 93.56 11 HIS B N 1
ATOM 718 C CA . HIS B 1 11 ? -6.434 4.199 -2.109 1 93.56 11 HIS B CA 1
ATOM 719 C C . HIS B 1 11 ? -5.961 4.738 -0.765 1 93.56 11 HIS B C 1
ATOM 721 O O . HIS B 1 11 ? -6.598 5.621 -0.187 1 93.56 11 HIS B O 1
ATOM 727 N N . LEU B 1 12 ? -4.867 4.223 -0.316 1 96.25 12 LEU B N 1
ATOM 728 C CA . LEU B 1 12 ? -4.336 4.711 0.951 1 96.25 12 LEU B CA 1
ATOM 729 C C . LEU B 1 12 ? -3.957 6.184 0.848 1 96.25 12 LEU B C 1
ATOM 731 O O . LEU B 1 12 ? -4.16 6.949 1.793 1 96.25 12 LEU B O 1
ATOM 735 N N . CYS B 1 13 ? -3.406 6.512 -0.288 1 97.94 13 CYS B N 1
ATOM 736 C CA . CYS B 1 13 ? -3.055 7.91 -0.516 1 97.94 13 CYS B CA 1
ATOM 737 C C . CYS B 1 13 ? -4.301 8.789 -0.529 1 97.94 13 CYS B C 1
ATOM 739 O O . CYS B 1 13 ? -4.316 9.859 0.082 1 97.94 13 CYS B O 1
ATOM 741 N N . ASP B 1 14 ? -5.305 8.406 -1.161 1 96.75 14 ASP B N 1
ATOM 742 C CA . ASP B 1 14 ? -6.566 9.141 -1.177 1 96.75 14 ASP B CA 1
ATOM 743 C C . ASP B 1 14 ? -7.172 9.219 0.222 1 96.75 14 ASP B C 1
ATOM 745 O O . ASP B 1 14 ? -7.668 10.273 0.628 1 96.75 14 ASP B O 1
ATOM 749 N N . ASP B 1 15 ? -7.133 8.148 0.871 1 96.69 15 ASP B N 1
ATOM 750 C CA . ASP B 1 15 ? -7.676 8.109 2.227 1 96.69 15 ASP B CA 1
ATOM 751 C C . ASP B 1 15 ? -6.977 9.133 3.123 1 96.69 15 ASP B C 1
ATOM 753 O O . ASP B 1 15 ? -7.629 9.852 3.879 1 96.69 15 ASP B O 1
ATOM 757 N N . MET B 1 16 ? -5.68 9.164 3.012 1 98.44 16 MET B N 1
ATOM 758 C CA . MET B 1 16 ? -4.938 10.086 3.865 1 98.44 16 MET B CA 1
ATOM 759 C C . MET B 1 16 ? -5.211 11.531 3.465 1 98.44 16 MET B C 1
ATOM 761 O O . MET B 1 16 ? -5.355 12.398 4.328 1 98.44 16 MET B O 1
ATOM 765 N N . ARG B 1 17 ? -5.211 11.766 2.188 1 98.44 17 ARG B N 1
ATOM 766 C CA . ARG B 1 17 ? -5.543 13.102 1.718 1 98.44 17 ARG B CA 1
ATOM 767 C C . ARG B 1 17 ? -6.871 13.57 2.295 1 98.44 17 ARG B C 1
ATOM 769 O O . ARG B 1 17 ? -6.973 14.688 2.811 1 98.44 17 ARG B O 1
ATOM 776 N N . ASP B 1 18 ? -7.812 12.75 2.258 1 98.38 18 ASP B N 1
ATOM 777 C CA . ASP B 1 18 ? -9.156 13.086 2.729 1 98.38 18 ASP B CA 1
ATOM 778 C C . ASP B 1 18 ? -9.164 13.305 4.238 1 98.38 18 ASP B C 1
ATOM 780 O O . ASP B 1 18 ? -9.852 14.195 4.738 1 98.38 18 ASP B O 1
ATOM 784 N N . ALA B 1 19 ? -8.484 12.461 4.945 1 98.75 19 ALA B N 1
ATOM 785 C CA . ALA B 1 19 ? -8.422 12.555 6.402 1 98.75 19 ALA B CA 1
ATOM 786 C C . ALA B 1 19 ? -7.688 13.812 6.844 1 98.75 19 ALA B C 1
ATOM 788 O O . ALA B 1 19 ? -8.023 14.406 7.871 1 98.75 19 ALA B O 1
ATOM 789 N N . LEU B 1 20 ? -6.699 14.164 6.07 1 98.81 20 LEU B N 1
ATOM 790 C CA . LEU B 1 20 ? -5.848 15.305 6.41 1 98.81 20 LEU B CA 1
ATOM 791 C C . LEU B 1 20 ? -6.586 16.625 6.195 1 98.81 20 LEU B C 1
ATOM 793 O O . LEU B 1 20 ? -6.359 17.594 6.926 1 98.81 20 LEU B O 1
ATOM 797 N N . ALA B 1 21 ? -7.461 16.703 5.25 1 98.69 21 ALA B N 1
ATOM 798 C CA . ALA B 1 21 ? -8.078 17.938 4.77 1 98.69 21 ALA B CA 1
ATOM 799 C C . ALA B 1 21 ? -8.773 18.672 5.906 1 98.69 21 ALA B C 1
ATOM 801 O O . ALA B 1 21 ? -8.5 19.859 6.145 1 98.69 21 ALA B O 1
ATOM 802 N N . PRO B 1 22 ? -9.617 18.016 6.672 1 98.5 22 PRO B N 1
ATOM 803 C CA . PRO B 1 22 ? -10.305 18.75 7.738 1 98.5 22 PRO B CA 1
ATOM 804 C C . PRO B 1 22 ? -9.359 19.203 8.852 1 98.5 22 PRO B C 1
ATOM 806 O O . PRO B 1 22 ? -9.578 20.25 9.461 1 98.5 22 PRO B O 1
ATOM 809 N N . VAL B 1 23 ? -8.32 18.422 9.188 1 98.5 23 VAL B N 1
ATOM 810 C CA . VAL B 1 23 ? -7.363 18.766 10.227 1 98.5 23 VAL B CA 1
ATOM 811 C C . VAL B 1 23 ? -6.539 19.984 9.789 1 98.5 23 VAL B C 1
ATOM 813 O O . VAL B 1 23 ? -6.352 20.922 10.555 1 98.5 23 VAL B O 1
ATOM 816 N N . ALA B 1 24 ? -6.074 19.938 8.531 1 98.5 24 ALA B N 1
ATOM 817 C CA . ALA B 1 24 ? -5.316 21.062 7.984 1 98.5 24 ALA B CA 1
ATOM 818 C C . ALA B 1 24 ? -6.141 22.344 8.008 1 98.5 24 ALA B C 1
ATOM 820 O O . ALA B 1 24 ? -5.629 23.406 8.352 1 98.5 24 ALA B O 1
ATOM 821 N N . ALA B 1 25 ? -7.387 22.266 7.688 1 98.12 25 ALA B N 1
ATOM 822 C CA . ALA B 1 25 ? -8.289 23.406 7.691 1 98.12 25 ALA B CA 1
ATOM 823 C C . ALA B 1 25 ? -8.484 23.953 9.109 1 98.12 25 ALA B C 1
ATOM 825 O O . ALA B 1 25 ? -8.445 25.156 9.328 1 98.12 25 ALA B O 1
ATOM 826 N N . GLU B 1 26 ? -8.695 23.016 9.977 1 97.38 26 GLU B N 1
ATOM 827 C CA . GLU B 1 26 ? -8.922 23.375 11.375 1 97.38 26 GLU B CA 1
ATOM 828 C C . GLU B 1 26 ? -7.758 24.188 11.93 1 97.38 26 GLU B C 1
ATOM 830 O O . GLU B 1 26 ? -7.965 25.156 12.664 1 97.38 26 GLU B O 1
ATOM 835 N N . PHE B 1 27 ? -6.551 23.859 11.508 1 97.44 27 PHE B N 1
ATOM 836 C CA . PHE B 1 27 ? -5.363 24.484 12.086 1 97.44 27 PHE B CA 1
ATOM 837 C C . PHE B 1 27 ? -4.809 25.562 11.148 1 97.44 27 PHE B C 1
ATOM 839 O O . PHE B 1 27 ? -3.82 26.219 11.469 1 97.44 27 PHE B O 1
ATOM 846 N N . GLY B 1 28 ? -5.398 25.672 10 1 97.44 28 GLY B N 1
ATOM 847 C CA . GLY B 1 28 ? -4.973 26.688 9.055 1 97.44 28 GLY B CA 1
ATOM 848 C C . GLY B 1 28 ? -3.621 26.391 8.43 1 97.44 28 GLY B C 1
ATOM 849 O O . GLY B 1 28 ? -2.822 27.312 8.211 1 97.44 28 GLY B O 1
ATOM 850 N N . VAL B 1 29 ? -3.344 25.188 8.219 1 98.19 29 VAL B N 1
ATOM 851 C CA . VAL B 1 29 ? -2.061 24.797 7.645 1 98.19 29 VAL B CA 1
ATOM 852 C C . VAL B 1 29 ? -2.25 24.359 6.195 1 98.19 29 VAL B C 1
ATOM 854 O O . VAL B 1 29 ? -3.158 23.578 5.887 1 98.19 29 VAL B O 1
ATOM 857 N N . ALA B 1 30 ? -1.435 24.891 5.309 1 98.38 30 ALA B N 1
ATOM 858 C CA . ALA B 1 30 ? -1.511 24.516 3.896 1 98.38 30 ALA B CA 1
ATOM 859 C C . ALA B 1 30 ? -1.017 23.094 3.68 1 98.38 30 ALA B C 1
ATOM 861 O O . ALA B 1 30 ? -0.187 22.594 4.445 1 98.38 30 ALA B O 1
ATOM 862 N N . VAL B 1 31 ? -1.54 22.5 2.637 1 98.75 31 VAL B N 1
ATOM 863 C CA . VAL B 1 31 ? -1.135 21.156 2.258 1 98.75 31 VAL B CA 1
ATOM 864 C C . VAL B 1 31 ? -0.58 21.156 0.836 1 98.75 31 VAL B C 1
ATOM 866 O O . VAL B 1 31 ? -1.238 21.625 -0.093 1 98.75 31 VAL B O 1
ATOM 869 N N . ASP B 1 32 ? 0.593 20.672 0.653 1 98.69 32 ASP B N 1
ATOM 870 C CA . ASP B 1 32 ? 1.182 20.438 -0.661 1 98.69 32 ASP B CA 1
ATOM 871 C C . ASP B 1 32 ? 1.18 18.938 -0.996 1 98.69 32 ASP B C 1
ATOM 873 O O . ASP B 1 32 ? 1.859 18.156 -0.338 1 98.69 32 ASP B O 1
ATOM 877 N N . TYR B 1 33 ? 0.376 18.594 -1.995 1 98.44 33 TYR B N 1
ATOM 878 C CA . TYR B 1 33 ? 0.367 17.203 -2.459 1 98.44 33 TYR B CA 1
ATOM 879 C C . TYR B 1 33 ? 1.403 16.984 -3.557 1 98.44 33 TYR B C 1
ATOM 881 O O . TYR B 1 33 ? 1.439 17.734 -4.539 1 98.44 33 TYR B O 1
ATOM 889 N N . VAL B 1 34 ? 2.205 15.984 -3.402 1 98.62 34 VAL B N 1
ATOM 890 C CA . VAL B 1 34 ? 3.268 15.68 -4.355 1 98.62 34 VAL B CA 1
ATOM 891 C C . VAL B 1 34 ? 3.078 14.273 -4.91 1 98.62 34 VAL B C 1
ATOM 893 O O . VAL B 1 34 ? 3.092 13.297 -4.156 1 98.62 34 VAL B O 1
ATOM 896 N N . ASP B 1 35 ? 2.92 14.25 -6.203 1 98.56 35 ASP B N 1
ATOM 897 C CA . ASP B 1 35 ? 2.893 12.961 -6.891 1 98.56 35 ASP B CA 1
ATOM 898 C C . ASP B 1 35 ? 4.305 12.422 -7.102 1 98.56 35 ASP B C 1
ATOM 900 O O . ASP B 1 35 ? 5.07 12.969 -7.902 1 98.56 35 ASP B O 1
ATOM 904 N N . ILE B 1 36 ? 4.543 11.273 -6.492 1 98.31 36 ILE B N 1
ATOM 905 C CA . ILE B 1 36 ? 5.926 10.805 -6.535 1 98.31 36 ILE B CA 1
ATOM 906 C C . ILE B 1 36 ? 6.242 10.266 -7.93 1 98.31 36 ILE B C 1
ATOM 908 O O . ILE B 1 36 ? 7.41 10.18 -8.312 1 98.31 36 ILE B O 1
ATOM 912 N N . ASP B 1 37 ? 5.293 9.969 -8.711 1 97.25 37 ASP B N 1
ATOM 913 C CA . ASP B 1 37 ? 5.535 9.375 -10.023 1 97.25 37 ASP B CA 1
ATOM 914 C C . ASP B 1 37 ? 6.07 10.422 -11.008 1 97.25 37 ASP B C 1
ATOM 916 O O . ASP B 1 37 ? 6.562 10.07 -12.078 1 97.25 37 ASP B O 1
ATOM 920 N N . ALA B 1 38 ? 6.004 11.656 -10.578 1 97.56 38 ALA B N 1
ATOM 921 C CA . ALA B 1 38 ? 6.488 12.734 -11.438 1 97.56 38 ALA B CA 1
ATOM 922 C C . ALA B 1 38 ? 8 12.891 -11.32 1 97.56 38 ALA B C 1
ATOM 924 O O . ALA B 1 38 ? 8.609 13.664 -12.062 1 97.56 38 ALA B O 1
ATOM 925 N N . ASP B 1 39 ? 8.602 12.195 -10.422 1 97.88 39 ASP B N 1
ATOM 926 C CA . ASP B 1 39 ? 10.023 12.32 -10.148 1 97.88 39 ASP B CA 1
ATOM 927 C C . ASP B 1 39 ? 10.633 10.977 -9.766 1 97.88 39 ASP B C 1
ATOM 929 O O . ASP B 1 39 ? 10.336 10.438 -8.695 1 97.88 39 ASP B O 1
ATOM 933 N N . GLU B 1 40 ? 11.617 10.5 -10.555 1 97.75 40 GLU B N 1
ATOM 934 C CA . GLU B 1 40 ? 12.234 9.195 -10.328 1 97.75 40 GLU B CA 1
ATOM 935 C C . GLU B 1 40 ? 12.922 9.141 -8.969 1 97.75 40 GLU B C 1
ATOM 937 O O . GLU B 1 40 ? 12.961 8.086 -8.328 1 97.75 40 GLU B O 1
ATOM 942 N N . ALA B 1 41 ? 13.461 10.203 -8.516 1 98.38 41 ALA B N 1
ATOM 943 C CA . ALA B 1 41 ? 14.125 10.25 -7.219 1 98.38 41 ALA B CA 1
ATOM 944 C C . ALA B 1 41 ? 13.125 10.055 -6.082 1 98.38 41 ALA B C 1
ATOM 946 O O . ALA B 1 41 ? 13.445 9.422 -5.066 1 98.38 41 ALA B O 1
ATOM 947 N N . LEU B 1 42 ? 11.93 10.617 -6.238 1 98.19 42 LEU B N 1
ATOM 948 C CA . LEU B 1 42 ? 10.891 10.445 -5.23 1 98.19 42 LEU B CA 1
ATOM 949 C C . LEU B 1 42 ? 10.367 9.016 -5.234 1 98.19 42 LEU B C 1
ATOM 951 O O . LEU B 1 42 ? 10.07 8.453 -4.176 1 98.19 42 LEU B O 1
ATOM 955 N N . VA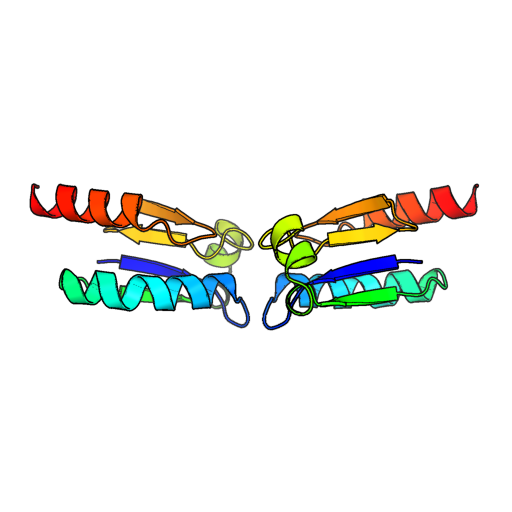L B 1 43 ? 10.25 8.469 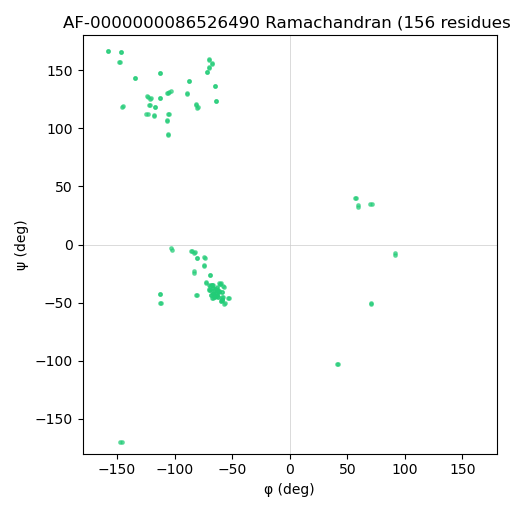-6.457 1 97.12 43 VAL B N 1
ATOM 956 C CA . VAL B 1 43 ? 9.859 7.07 -6.559 1 97.12 43 VAL B CA 1
ATOM 957 C C . VAL B 1 43 ? 10.875 6.195 -5.82 1 97.12 43 VAL B C 1
ATOM 959 O O . VAL B 1 43 ? 10.492 5.332 -5.027 1 97.12 43 VAL B O 1
ATOM 962 N N . ALA B 1 44 ? 12.133 6.398 -6.051 1 97.38 44 ALA B N 1
ATOM 963 C CA . ALA B 1 44 ? 13.188 5.629 -5.398 1 97.38 44 ALA B CA 1
ATOM 964 C C . ALA B 1 44 ? 13.125 5.785 -3.883 1 97.38 44 ALA B C 1
ATOM 966 O O . ALA B 1 44 ? 13.391 4.836 -3.145 1 97.38 44 ALA B O 1
ATOM 967 N N . ARG B 1 45 ? 12.727 6.918 -3.443 1 97.38 45 ARG B N 1
ATOM 968 C CA . ARG B 1 45 ? 12.75 7.246 -2.02 1 97.38 45 ARG B CA 1
ATOM 969 C C . ARG B 1 45 ? 11.531 6.664 -1.306 1 97.38 45 ARG B C 1
ATOM 971 O O . ARG B 1 45 ? 11.656 6.109 -0.212 1 97.38 45 ARG B O 1
ATOM 978 N N . TYR B 1 46 ? 10.305 6.762 -1.9 1 97.44 46 TYR B N 1
ATOM 979 C CA . TYR B 1 46 ? 9.094 6.473 -1.138 1 97.44 46 TYR B CA 1
ATOM 980 C C . TYR B 1 46 ? 8.414 5.207 -1.651 1 97.44 46 TYR B C 1
ATOM 982 O O . TYR B 1 46 ? 8.023 4.344 -0.864 1 97.44 46 TYR B O 1
ATOM 990 N N . ASP B 1 47 ? 8.188 5.121 -3.021 1 93.38 47 ASP B N 1
ATOM 991 C CA . ASP B 1 47 ? 7.605 3.986 -3.727 1 93.38 47 ASP B CA 1
ATOM 992 C C . ASP B 1 47 ? 6.434 3.398 -2.945 1 93.38 47 ASP B C 1
ATOM 994 O O . ASP B 1 47 ? 5.363 4.004 -2.869 1 93.38 47 ASP B O 1
ATOM 998 N N . GLU B 1 48 ? 6.551 2.289 -2.25 1 91.44 48 GLU B N 1
ATOM 999 C CA . GLU B 1 48 ? 5.441 1.575 -1.628 1 91.44 48 GLU B CA 1
ATOM 1000 C C . GLU B 1 48 ? 5.117 2.15 -0.252 1 91.44 48 GLU B C 1
ATOM 1002 O O . GLU B 1 48 ? 4.082 1.824 0.335 1 91.44 48 GLU B O 1
ATOM 1007 N N . ASP B 1 49 ? 5.957 3.078 0.129 1 95.19 49 ASP B N 1
ATOM 1008 C CA . ASP B 1 49 ? 5.781 3.611 1.477 1 95.19 49 ASP B CA 1
ATOM 1009 C C . ASP B 1 49 ? 4.676 4.66 1.513 1 95.19 49 ASP B C 1
ATOM 1011 O O . ASP B 1 49 ? 4.23 5.066 2.59 1 95.19 49 ASP B O 1
ATOM 1015 N N . VAL B 1 50 ? 4.254 5.074 0.344 1 97.06 50 VAL B N 1
ATOM 1016 C CA . VAL B 1 50 ? 3.234 6.117 0.31 1 97.06 50 VAL B CA 1
ATOM 1017 C C . VAL B 1 50 ? 1.917 5.574 0.857 1 97.06 50 VAL B C 1
ATOM 1019 O O . VAL B 1 50 ? 1.663 4.367 0.794 1 97.06 50 VAL B O 1
ATOM 1022 N N . PRO B 1 51 ? 1.126 6.512 1.331 1 98.25 51 PRO B N 1
ATOM 1023 C CA . PRO B 1 51 ? 1.342 7.953 1.503 1 98.25 51 PRO B CA 1
ATOM 1024 C C . PRO B 1 51 ? 2.305 8.273 2.643 1 98.25 51 PRO B C 1
ATOM 1026 O O . PRO B 1 51 ? 2.361 7.539 3.633 1 98.25 51 PRO B O 1
ATOM 1029 N N . VAL B 1 52 ? 3.074 9.359 2.529 1 98.88 52 VAL B N 1
ATOM 1030 C CA . VAL B 1 52 ? 3.963 9.883 3.561 1 98.88 52 VAL B CA 1
ATOM 1031 C C . VAL B 1 52 ? 3.602 11.336 3.859 1 98.88 52 VAL B C 1
ATOM 1033 O O . VAL B 1 52 ? 3.5 12.164 2.945 1 98.88 52 VAL B O 1
ATOM 1036 N N . LEU B 1 53 ? 3.404 11.633 5.078 1 98.94 53 LEU B N 1
ATOM 1037 C CA . LEU B 1 53 ? 3.002 12.977 5.488 1 98.94 53 LEU B CA 1
ATOM 1038 C C . LEU B 1 53 ? 4.105 13.656 6.293 1 98.94 53 LEU B C 1
ATOM 1040 O O . LEU B 1 53 ? 4.594 13.094 7.277 1 98.94 53 LEU B O 1
ATOM 1044 N N . LEU B 1 54 ? 4.488 14.773 5.902 1 98.88 54 LEU B N 1
ATOM 1045 C CA . LEU B 1 54 ? 5.43 15.609 6.637 1 98.88 54 LEU B CA 1
ATOM 1046 C C . LEU B 1 54 ? 4.75 16.875 7.152 1 98.88 54 LEU B C 1
ATOM 1048 O O . LEU B 1 54 ? 3.816 17.375 6.527 1 98.88 54 LEU B O 1
ATOM 1052 N N . LEU B 1 55 ? 5.176 17.328 8.242 1 98.81 55 LEU B N 1
ATOM 1053 C CA . LEU B 1 55 ? 4.887 18.672 8.758 1 98.81 55 LEU B CA 1
ATOM 1054 C C . LEU B 1 55 ? 6.168 19.484 8.898 1 98.81 55 LEU B C 1
ATOM 1056 O O . LEU B 1 55 ? 7.062 19.109 9.656 1 98.81 55 LEU B O 1
ATOM 1060 N N . ASP B 1 56 ? 6.297 20.469 8.078 1 98.19 56 ASP B N 1
ATOM 1061 C CA . ASP B 1 56 ? 7.484 21.312 8.062 1 98.19 56 ASP B CA 1
ATOM 1062 C C . ASP B 1 56 ? 8.75 20.5 7.84 1 98.19 56 ASP B C 1
ATOM 1064 O O . ASP B 1 56 ? 9.742 20.672 8.547 1 98.19 56 ASP B O 1
ATOM 1068 N N . GLY B 1 57 ? 8.664 19.594 7.012 1 98.19 57 GLY B N 1
ATOM 1069 C CA . GLY B 1 57 ? 9.828 18.844 6.574 1 98.19 57 GLY B CA 1
ATOM 1070 C C . GLY B 1 57 ? 10.078 17.594 7.398 1 98.19 57 GLY B C 1
ATOM 1071 O O . GLY B 1 57 ? 10.906 16.75 7.031 1 98.19 57 GLY B O 1
ATOM 1072 N N . ALA B 1 58 ? 9.32 17.375 8.539 1 98.06 58 ALA B N 1
ATOM 1073 C CA . ALA B 1 58 ? 9.484 16.219 9.398 1 98.06 58 ALA B CA 1
ATOM 1074 C C . ALA B 1 58 ? 8.352 15.211 9.195 1 98.06 58 ALA B C 1
ATOM 1076 O O . ALA B 1 58 ? 7.176 15.586 9.203 1 98.06 58 ALA B O 1
ATOM 1077 N N . GLU B 1 59 ? 8.727 13.984 9.023 1 98.75 59 GLU B N 1
ATOM 1078 C CA . GLU B 1 59 ? 7.715 12.953 8.836 1 98.75 59 GLU B CA 1
ATOM 1079 C C . GLU B 1 59 ? 6.855 12.789 10.086 1 98.75 59 GLU B C 1
ATOM 1081 O O . GLU B 1 59 ? 7.379 12.719 11.195 1 98.75 59 GLU B O 1
ATOM 1086 N N . VAL B 1 60 ? 5.531 12.68 9.836 1 98.75 60 VAL B N 1
ATOM 1087 C CA . VAL B 1 60 ? 4.605 12.547 10.953 1 98.75 60 VAL B CA 1
ATOM 1088 C C . VAL B 1 60 ? 3.969 11.156 10.93 1 98.75 60 VAL B C 1
ATOM 1090 O O . VAL B 1 60 ? 3.787 10.531 11.977 1 98.75 60 VAL B O 1
ATOM 1093 N N . CYS B 1 61 ? 3.572 10.672 9.773 1 98.5 61 CYS B N 1
ATOM 1094 C CA . CYS B 1 61 ? 3.037 9.32 9.625 1 98.5 61 CYS B CA 1
ATOM 1095 C C . CYS B 1 61 ? 3.17 8.836 8.18 1 98.5 61 CYS B C 1
ATOM 1097 O O . CYS B 1 61 ? 3.473 9.625 7.285 1 98.5 61 CYS B O 1
ATOM 1099 N N . ARG B 1 62 ? 2.984 7.574 7.949 1 97.62 62 ARG B N 1
ATOM 1100 C CA . ARG B 1 62 ? 3.016 6.934 6.641 1 97.62 62 ARG B CA 1
ATOM 1101 C C . ARG B 1 62 ? 2.059 5.75 6.586 1 97.62 62 ARG B C 1
ATOM 1103 O O . ARG B 1 62 ? 1.641 5.234 7.625 1 97.62 62 ARG B O 1
ATOM 1110 N N . HIS B 1 63 ? 1.591 5.324 5.375 1 96.06 63 HIS B N 1
ATOM 1111 C CA . HIS B 1 63 ? 0.654 4.254 5.059 1 96.06 63 HIS B CA 1
ATOM 1112 C C . HIS B 1 63 ? -0.764 4.617 5.488 1 96.06 63 HIS B C 1
ATOM 1114 O O . HIS B 1 63 ? -1.69 4.582 4.676 1 96.06 63 HIS B O 1
ATOM 1120 N N . ARG B 1 64 ? -0.875 5.039 6.75 1 96.62 64 ARG B N 1
ATOM 1121 C CA . ARG B 1 64 ? -2.18 5.41 7.289 1 96.62 64 ARG B CA 1
ATOM 1122 C C . ARG B 1 64 ? -2.1 6.727 8.055 1 96.62 64 ARG B C 1
ATOM 1124 O O . ARG B 1 64 ? -1.112 6.992 8.742 1 96.62 64 ARG B O 1
ATOM 1131 N N . PHE B 1 65 ? -3.182 7.516 7.91 1 98.44 65 PHE B N 1
ATOM 1132 C CA . PHE B 1 65 ? -3.289 8.766 8.656 1 98.44 65 PHE B CA 1
ATOM 1133 C C . PHE B 1 65 ? -3.363 8.492 10.156 1 98.44 65 PHE B C 1
ATOM 1135 O O . PHE B 1 65 ? -4.211 7.719 10.609 1 98.44 65 PHE B O 1
ATOM 1142 N N . ASP B 1 66 ? -2.436 9.086 10.867 1 98.62 66 ASP B N 1
ATOM 1143 C CA . ASP B 1 66 ? -2.428 8.992 12.328 1 98.62 66 ASP B CA 1
ATOM 1144 C C . ASP B 1 66 ? -2.893 10.297 12.969 1 98.62 66 ASP B C 1
ATOM 1146 O O . ASP B 1 66 ? -2.078 11.172 13.273 1 98.62 66 ASP B O 1
ATOM 1150 N N . ASP B 1 67 ? -4.117 10.312 13.242 1 98.38 67 ASP B N 1
ATOM 1151 C CA . ASP B 1 67 ? -4.734 11.547 13.703 1 98.38 67 ASP B CA 1
ATOM 1152 C C . ASP B 1 67 ? -4.062 12.055 14.977 1 98.38 67 ASP B C 1
ATOM 1154 O O . ASP B 1 67 ? -3.742 13.234 15.094 1 98.38 67 ASP B O 1
ATOM 1158 N N . ALA B 1 68 ? -3.854 11.195 15.938 1 98.25 68 ALA B N 1
ATOM 1159 C CA . ALA B 1 68 ? -3.254 11.586 17.203 1 98.25 68 ALA B CA 1
ATOM 1160 C C . ALA B 1 68 ? -1.855 12.164 17 1 98.25 68 ALA B C 1
ATOM 1162 O O . ALA B 1 68 ? -1.525 13.219 17.547 1 98.25 68 ALA B O 1
ATOM 1163 N N . ARG B 1 69 ? -1.034 11.484 16.25 1 98.44 69 ARG B N 1
ATOM 1164 C CA . ARG B 1 69 ? 0.332 11.93 15.992 1 98.44 69 ARG B CA 1
ATOM 1165 C C . ARG B 1 69 ? 0.344 13.273 15.273 1 98.44 69 ARG B C 1
ATOM 1167 O O . ARG B 1 69 ? 1.154 14.148 15.594 1 98.44 69 ARG B O 1
ATOM 1174 N N . VAL B 1 70 ? -0.539 13.453 14.328 1 98.69 70 VAL B N 1
ATOM 1175 C CA . VAL B 1 70 ? -0.612 14.68 13.547 1 98.69 70 VAL B CA 1
ATOM 1176 C C . VAL B 1 70 ? -1.027 15.844 14.445 1 98.69 70 VAL B C 1
ATOM 1178 O O . VAL B 1 70 ? -0.39 16.906 14.438 1 98.69 70 VAL B O 1
ATOM 1181 N N . ARG B 1 71 ? -1.998 15.594 15.258 1 97.94 71 ARG B N 1
ATOM 1182 C CA . ARG B 1 71 ? -2.48 16.656 16.125 1 97.94 71 ARG B CA 1
ATOM 1183 C C . ARG B 1 71 ? -1.45 17 17.203 1 97.94 71 ARG B C 1
ATOM 1185 O O . ARG B 1 71 ? -1.282 18.172 17.562 1 97.94 71 ARG B O 1
ATOM 1192 N N . ASP B 1 72 ? -0.766 16.031 17.656 1 97.94 72 ASP B N 1
ATOM 1193 C CA . ASP B 1 72 ? 0.318 16.281 18.594 1 97.94 72 ASP B CA 1
ATOM 1194 C C . ASP B 1 72 ? 1.403 17.141 17.969 1 97.94 72 ASP B C 1
ATOM 1196 O O . ASP B 1 72 ? 1.896 18.078 18.609 1 97.94 72 ASP B O 1
ATOM 1200 N N . ALA B 1 73 ? 1.753 16.812 16.781 1 98.12 73 ALA B N 1
ATOM 1201 C CA . ALA B 1 73 ? 2.764 17.594 16.078 1 98.12 73 ALA B CA 1
ATOM 1202 C C . ALA B 1 73 ? 2.305 19.031 15.875 1 98.12 73 ALA B C 1
ATOM 1204 O O . ALA B 1 73 ? 3.096 19.969 16.016 1 98.12 73 ALA B O 1
ATOM 1205 N N . LEU B 1 74 ? 1.065 19.219 15.562 1 97.81 74 LEU B N 1
ATOM 1206 C CA . LEU B 1 74 ? 0.508 20.547 15.344 1 97.81 74 LEU B CA 1
ATOM 1207 C C . LEU B 1 74 ? 0.497 21.359 16.641 1 97.81 74 LEU B C 1
ATOM 1209 O O . LEU B 1 74 ? 0.801 22.547 16.641 1 97.81 74 LEU B O 1
ATOM 1213 N N . THR B 1 75 ? 0.116 20.625 17.688 1 96.25 75 THR B N 1
ATOM 1214 C CA . THR B 1 75 ? 0.082 21.281 18.984 1 96.25 75 THR B CA 1
ATOM 1215 C C . THR B 1 75 ? 1.483 21.719 19.422 1 96.25 75 THR B C 1
ATOM 1217 O O . THR B 1 75 ? 1.676 22.828 19.922 1 96.25 75 THR B O 1
ATOM 1220 N N . ALA B 1 76 ? 2.428 20.844 19.188 1 95.5 76 ALA B N 1
ATOM 1221 C CA . ALA B 1 76 ? 3.818 21.172 19.484 1 95.5 76 ALA B CA 1
ATOM 1222 C C . ALA B 1 76 ? 4.309 22.344 18.641 1 95.5 76 ALA B C 1
ATOM 1224 O O . ALA B 1 76 ? 5.078 23.172 19.109 1 95.5 76 ALA B O 1
ATOM 1225 N N . ARG B 1 77 ? 3.881 22.391 17.453 1 90.5 77 ARG B N 1
ATOM 1226 C CA . ARG B 1 77 ? 4.246 23.453 16.531 1 90.5 77 ARG B CA 1
ATOM 1227 C C . ARG B 1 77 ? 3.711 24.812 16.984 1 90.5 77 ARG B C 1
ATOM 1229 O O . ARG B 1 77 ? 4.395 25.828 16.875 1 90.5 77 ARG B O 1
ATOM 1236 N N . ARG B 1 78 ? 2.531 24.781 17.5 1 86.88 78 ARG B N 1
ATOM 1237 C CA . ARG B 1 78 ? 1.903 26 17.984 1 86.88 78 ARG B CA 1
ATOM 1238 C C . ARG B 1 78 ? 2.607 26.531 19.234 1 86.88 78 ARG B C 1
ATOM 1240 O O . ARG B 1 78 ? 2.676 27.734 19.453 1 86.88 78 ARG B O 1
ATOM 1247 N N . ARG B 1 79 ? 3.193 25.578 19.891 1 86.31 79 ARG B N 1
ATOM 1248 C CA . ARG B 1 79 ? 3.859 25.953 21.141 1 86.31 79 ARG B CA 1
ATOM 1249 C C . ARG B 1 79 ? 5.258 26.5 20.859 1 86.31 79 ARG B C 1
ATOM 1251 O O . ARG B 1 79 ? 5.828 27.203 21.703 1 86.31 79 ARG B O 1
ATOM 1258 N N . ALA B 1 80 ? 5.738 26.125 19.781 1 83.19 80 ALA B N 1
ATOM 1259 C CA . ALA B 1 80 ? 7.078 26.578 19.422 1 83.19 80 ALA B CA 1
ATOM 1260 C C . ALA B 1 80 ? 7.043 27.969 18.781 1 83.19 80 ALA B C 1
ATOM 1262 O O . ALA B 1 80 ? 7.906 28.797 19.062 1 83.19 80 ALA B O 1
#

Organism: NCBI:txid488447

Nearest PDB structures (foldseek):
  1wjk-assembly1_A  TM=9.030E-01  e=9.864E-05  Mus musculus
  2fgx-assembly1_A  TM=8.523E-01  e=1.131E-04  Nitrosomonas europaea
  1ttz-assembly1_A  TM=8.510E-01  e=2.245E-04  Xanthomonas campestris
  8pr6-assembly1_A  TM=7.793E-01  e=5.473E-04  Corynebacterium glutamicum
  6mos-assembly1_A  TM=6.192E-01  e=3.628E-04  Thermosipho africanus TCF52B

pLDDT: mean 97.02, std 2.94, range [83.19, 98.94]

Secondary structure (DSSP, 8-state):
-EEEEE-SSBHHHHHHHHHHHHHHHHHT--EEEEEGGG-HHHHHHHGGG--EEEETTEEEEESS--HHHHHHHHHHHHH-/-EEEEE-SSBHHHHHHHHHHHHHHHHHT--EEEEEGGG-HHHHHHHGGG--EEEETTEEEEESS--HHHHHHHHHHHHH-

Sequence (160 aa):
MFTLYGRGWCHLCDDMRDALAPVAAEFGVAVDYVDIDADEALVARYDEDVPVLLLDGAEVCRHRFDDARVRDALTARRRAMFTLYGRGWCHLCDDMRDALAPVAAEFGVAVDYVDIDADEALVARYDEDVPVLLLDGAEVCRHRFDDARVRDALTARRRA

Radiu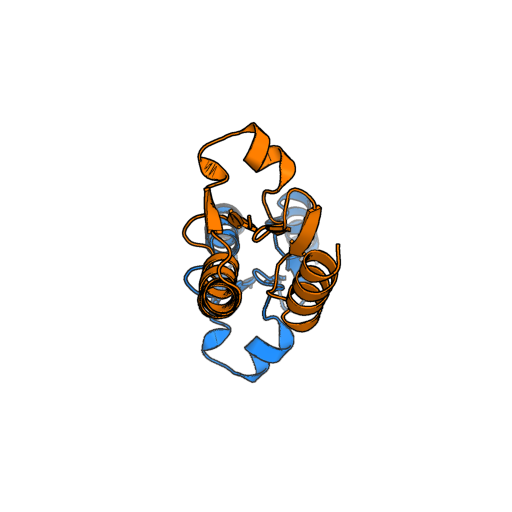s of gyration: 18.93 Å; Cα contacts (8 Å, |Δi|>4): 243; chains: 2; bounding box: 31×60×40 Å

Foldseek 3Di:
DKEWEDAPPDVLSVQQVVVVVVVCVVLVHDYHYDHQVVDVVSCVVQVVFPGWMDDPNHTQDTSHDDPVSVVVVSVVVVVD/DKEWEDAPPDVLSVQQVVVVVVVCVVLVHDYHYDHQVVDVVSCVVQVVFPGWMDDPNHTQDTSHDDPVSVVVVSVVVVVD

InterPro domains:
  IPR008554 Glutaredoxin-like [PF05768] (3-74)
  IPR036249 Thioredoxin-like superfamily [SSF52833] (2-75)
  IPR052565 Glutaredoxin-like YDR286C [PTHR33558] (3-76)